Protein AF-A0A814IPG3-F1 (afdb_monomer)

Radius of gyration: 16.54 Å; Cα contacts (8 Å, |Δi|>4): 82; chains: 1; bounding box: 31×33×52 Å

Sequence (114 aa):
MVNRRPGNTLFGIINDCGIGQSDFMWNIRSNRNIKRVYSHIWNTNELLVSFDDCGIFRNWYYEPKWKTTMGWYHVDQNPILKPNRRCIQGFISLTDNNETTGGLIVFFTYTFTF

Organism: NCBI:txid392033

Secondary structure (DSSP, 8-state):
-----SS-TTT-EE-STTGGGSHHHHHHHH-HHHHHHHHHHHT-S--------EE----TTT-GGGPPPS-----SS-TTT--S---------SS---TTTT------------

Solvent-accessible surface area (backbone atoms only — not comparable to full-atom values): 7828 Å² total; per-residue (Å²): 131,83,86,80,67,85,30,42,47,61,75,14,45,31,84,55,96,58,46,37,76,30,68,72,48,48,54,57,70,65,30,67,70,58,44,52,54,53,22,62,76,68,73,41,86,86,75,87,80,80,68,58,65,48,79,44,83,58,73,26,89,84,41,67,86,41,47,56,53,80,85,86,80,82,72,94,68,59,54,86,88,46,76,60,95,81,79,81,90,83,84,82,78,90,61,93,68,42,95,86,72,70,50,91,83,85,82,89,70,87,81,80,84,128

pLDDT: mean 87.18, std 12.1, range [39.62, 98.06]

Nearest PDB structures (foldseek):
  8esw-assembly1_A7  TM=2.662E-01  e=6.987E+00  Drosophila melanogaster

Structure (mmCIF, N/CA/C/O backbone):
data_AF-A0A814IPG3-F1
#
_entry.id   AF-A0A814IPG3-F1
#
loop_
_atom_site.group_PDB
_atom_site.id
_atom_site.type_symbol
_atom_site.label_atom_id
_atom_site.label_alt_id
_atom_site.label_comp_id
_atom_site.label_asym_id
_atom_site.label_entity_id
_atom_site.label_seq_id
_atom_site.pdbx_PDB_ins_code
_atom_site.Cartn_x
_atom_site.Cartn_y
_atom_site.Cartn_z
_atom_site.occupancy
_atom_site.B_iso_or_equiv
_atom_site.auth_seq_id
_atom_site.auth_comp_id
_atom_site.auth_asym_id
_atom_site.auth_atom_id
_atom_site.pdbx_PDB_model_num
ATOM 1 N N . MET A 1 1 ? -7.789 2.089 -30.408 1.00 41.09 1 MET A N 1
ATOM 2 C CA . MET A 1 1 ? -7.686 1.678 -28.990 1.00 41.09 1 MET A CA 1
ATOM 3 C C . MET A 1 1 ? -6.693 2.598 -28.303 1.00 41.09 1 MET A C 1
ATOM 5 O O . MET A 1 1 ? -5.565 2.692 -28.769 1.00 41.09 1 MET A O 1
ATOM 9 N N . VAL A 1 2 ? -7.106 3.331 -27.267 1.00 47.62 2 VAL A N 1
ATOM 10 C CA . VAL A 1 2 ? -6.164 4.127 -26.461 1.00 47.62 2 VAL A CA 1
ATOM 11 C C . VAL A 1 2 ? -5.284 3.136 -25.706 1.00 47.62 2 VAL A C 1
ATOM 13 O O . VAL A 1 2 ? -5.807 2.275 -25.004 1.00 47.62 2 VAL A O 1
ATOM 16 N N . ASN A 1 3 ? -3.968 3.213 -25.890 1.00 55.31 3 ASN A N 1
ATOM 17 C CA . ASN A 1 3 ? -3.012 2.323 -25.238 1.00 55.31 3 ASN A CA 1
ATOM 18 C C . ASN A 1 3 ? -2.947 2.658 -23.736 1.00 55.31 3 ASN A C 1
ATOM 20 O O . ASN A 1 3 ? -2.116 3.457 -23.305 1.00 55.31 3 ASN A O 1
ATOM 24 N N . ARG A 1 4 ? -3.886 2.118 -22.949 1.00 65.75 4 ARG A N 1
ATOM 25 C CA . ARG A 1 4 ? -3.907 2.263 -21.491 1.00 65.75 4 ARG A CA 1
ATOM 26 C C . ARG A 1 4 ? -2.885 1.297 -20.903 1.00 65.75 4 ARG A C 1
ATOM 28 O O . ARG A 1 4 ? -3.115 0.094 -20.847 1.00 65.75 4 ARG A O 1
ATOM 35 N N . ARG A 1 5 ? -1.728 1.831 -20.516 1.00 74.81 5 ARG A N 1
ATOM 36 C CA . ARG A 1 5 ? -0.715 1.088 -19.757 1.00 74.81 5 ARG A CA 1
ATOM 37 C C . ARG A 1 5 ? -1.037 1.176 -18.264 1.00 74.81 5 ARG A C 1
ATOM 39 O O . ARG A 1 5 ? -1.487 2.237 -17.834 1.00 74.81 5 ARG A O 1
ATOM 46 N N . PRO A 1 6 ? -0.769 0.124 -17.478 1.00 81.44 6 PRO A N 1
ATOM 47 C CA . PRO A 1 6 ? -1.008 0.159 -16.043 1.00 81.44 6 PRO A CA 1
ATOM 48 C C . PRO A 1 6 ? -0.084 1.185 -15.371 1.00 81.44 6 PRO A C 1
ATOM 50 O O . PRO A 1 6 ? 1.086 1.324 -15.743 1.00 81.44 6 PRO A O 1
ATOM 53 N N . GLY A 1 7 ? -0.634 1.896 -14.389 1.00 81.75 7 GLY A N 1
ATOM 54 C CA . GLY A 1 7 ? 0.086 2.821 -13.518 1.00 81.75 7 GLY A CA 1
ATOM 55 C C . GLY A 1 7 ? 0.244 4.221 -14.111 1.00 81.75 7 GLY A C 1
ATOM 56 O O . GLY A 1 7 ? 0.676 4.410 -15.256 1.00 81.75 7 GLY A O 1
ATOM 57 N N . ASN A 1 8 ? -0.066 5.240 -13.312 1.00 84.75 8 ASN A N 1
ATOM 58 C CA . ASN A 1 8 ? 0.202 6.628 -13.680 1.00 84.75 8 ASN A CA 1
ATOM 59 C C . ASN A 1 8 ? 1.722 6.906 -13.712 1.00 84.75 8 ASN A C 1
ATOM 61 O O . ASN A 1 8 ? 2.464 6.429 -12.861 1.00 84.75 8 ASN A O 1
ATOM 65 N N . THR A 1 9 ? 2.209 7.696 -14.677 1.00 82.31 9 THR A N 1
ATOM 66 C CA . THR A 1 9 ? 3.604 8.189 -14.718 1.00 82.31 9 THR A CA 1
ATOM 67 C C . THR A 1 9 ? 3.959 9.113 -13.551 1.00 82.31 9 THR A C 1
ATOM 69 O O . THR A 1 9 ? 5.135 9.298 -13.278 1.00 82.31 9 THR A O 1
ATOM 72 N N . LEU A 1 10 ? 2.986 9.699 -12.850 1.00 84.69 10 LEU A N 1
ATOM 73 C CA . LEU A 1 10 ? 3.269 10.570 -11.706 1.00 84.69 10 LEU A CA 1
ATOM 74 C C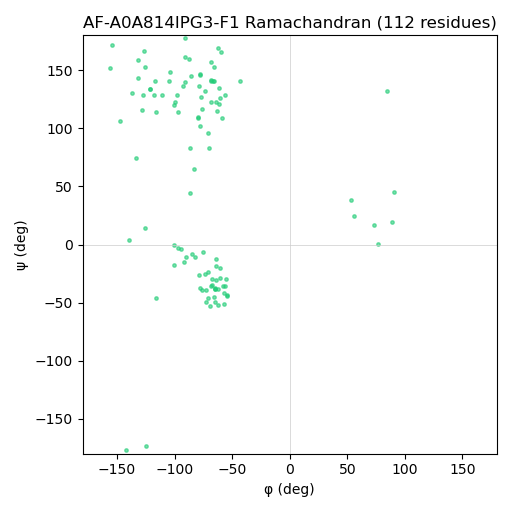 . LEU A 1 10 ? 3.745 9.790 -10.477 1.00 84.69 10 LEU A C 1
ATOM 76 O O . LEU A 1 10 ? 4.763 10.146 -9.901 1.00 84.69 10 LEU A O 1
ATOM 80 N N . PHE A 1 11 ? 3.030 8.733 -10.090 1.00 85.44 11 PHE A N 1
ATOM 81 C CA . PHE A 1 11 ? 3.259 8.027 -8.819 1.00 85.44 11 PHE A CA 1
ATOM 82 C C . PHE A 1 11 ? 3.155 6.494 -8.921 1.00 85.44 11 PHE A C 1
ATOM 84 O O . PHE A 1 11 ? 3.274 5.798 -7.922 1.00 85.44 11 PHE A O 1
ATOM 91 N N . GLY A 1 12 ? 2.946 5.934 -10.118 1.00 88.88 12 GLY A N 1
ATOM 92 C CA . GLY A 1 12 ? 2.930 4.482 -10.346 1.00 88.88 12 GLY A CA 1
ATOM 93 C C . GLY A 1 12 ? 1.660 3.761 -9.887 1.00 88.88 12 GLY A C 1
ATOM 94 O O . GLY A 1 12 ? 1.559 2.552 -10.054 1.00 88.88 12 GLY A O 1
ATOM 95 N N . ILE A 1 13 ? 0.672 4.470 -9.342 1.00 91.19 13 ILE A N 1
ATOM 96 C CA . ILE A 1 13 ? -0.569 3.863 -8.845 1.00 91.19 13 ILE A CA 1
ATOM 97 C C . ILE A 1 13 ? -1.515 3.546 -10.009 1.00 91.19 13 ILE A C 1
ATOM 99 O O . ILE A 1 13 ? -1.689 4.351 -10.931 1.00 91.19 13 ILE A O 1
ATOM 103 N N . ILE A 1 14 ? -2.112 2.359 -9.954 1.00 92.62 14 ILE A N 1
ATOM 104 C CA . ILE A 1 14 ? -3.253 1.916 -10.751 1.00 92.62 14 ILE A CA 1
ATOM 105 C C . ILE A 1 14 ? -4.489 2.123 -9.883 1.00 92.62 14 ILE A C 1
ATOM 107 O O . ILE A 1 14 ? -4.616 1.436 -8.877 1.00 92.62 14 ILE A O 1
ATOM 111 N N . ASN A 1 15 ? -5.378 3.034 -10.272 1.00 90.38 15 ASN A N 1
ATOM 112 C CA . ASN A 1 15 ? -6.605 3.347 -9.530 1.00 90.38 15 ASN A CA 1
ATOM 113 C C . ASN A 1 15 ? -7.884 3.238 -10.364 1.00 90.38 15 ASN A C 1
ATOM 115 O O . ASN A 1 15 ? -8.952 3.725 -9.993 1.00 90.38 15 ASN A O 1
ATOM 119 N N . ASP A 1 16 ? -7.767 2.613 -11.530 1.00 88.44 16 ASP A N 1
ATOM 120 C CA . ASP A 1 16 ? -8.847 2.434 -12.478 1.00 88.44 16 ASP A CA 1
ATOM 121 C C . ASP A 1 16 ? -9.031 0.952 -12.824 1.00 88.44 16 ASP A C 1
ATOM 123 O O . ASP A 1 16 ? -8.456 0.052 -12.205 1.00 88.44 16 ASP A O 1
ATOM 127 N N . CYS A 1 17 ? -9.907 0.693 -13.796 1.00 89.44 17 CYS A N 1
ATOM 128 C CA . CYS A 1 17 ? -10.132 -0.641 -14.354 1.00 89.44 17 CYS A CA 1
ATOM 129 C C . CYS A 1 17 ? -10.507 -1.716 -13.311 1.00 89.44 17 CYS A C 1
ATOM 131 O O . CYS A 1 17 ? -10.292 -2.902 -13.543 1.00 89.44 17 CYS A O 1
ATOM 133 N N . GLY A 1 18 ? -11.077 -1.312 -12.170 1.00 92.19 18 GLY A N 1
ATOM 134 C CA . GLY A 1 18 ? -11.538 -2.224 -11.122 1.00 92.19 18 GLY A CA 1
ATOM 135 C C . GLY A 1 18 ? -10.422 -2.877 -10.300 1.00 92.19 18 GLY A C 1
ATOM 136 O O . GLY A 1 18 ? -10.674 -3.874 -9.626 1.00 92.19 18 GLY A O 1
ATOM 137 N N . ILE A 1 19 ? -9.191 -2.351 -10.343 1.00 93.56 19 ILE A N 1
ATOM 138 C CA . ILE A 1 19 ? -8.047 -2.938 -9.629 1.00 93.56 19 ILE A CA 1
ATOM 139 C C . ILE A 1 19 ? -8.327 -3.119 -8.133 1.00 93.56 19 ILE A C 1
ATOM 141 O O . ILE A 1 19 ? -8.077 -4.199 -7.599 1.00 93.56 19 ILE A O 1
ATOM 145 N N . GLY A 1 20 ? -8.938 -2.125 -7.482 1.00 94.44 20 GLY A N 1
ATOM 146 C CA . GLY A 1 20 ? -9.294 -2.177 -6.066 1.00 94.44 20 GLY A CA 1
ATOM 147 C C . GLY A 1 20 ? -10.267 -3.310 -5.722 1.00 94.44 20 GLY A C 1
ATOM 148 O O . GLY A 1 20 ? -10.195 -3.847 -4.618 1.00 94.44 20 GLY A O 1
ATOM 149 N N . GLN A 1 21 ? -11.126 -3.730 -6.656 1.00 94.88 21 GLN A N 1
ATOM 150 C CA . GLN A 1 21 ? -12.092 -4.824 -6.487 1.00 94.88 21 GLN A CA 1
ATOM 151 C C . GLN A 1 21 ? -11.600 -6.172 -7.038 1.00 94.88 21 GLN A C 1
ATOM 153 O O . GLN A 1 21 ? -12.310 -7.167 -6.917 1.00 94.88 21 GLN A O 1
ATOM 158 N N . SER A 1 22 ? -10.412 -6.217 -7.644 1.00 95.56 22 SER A N 1
ATOM 159 C CA . SER A 1 22 ? -9.883 -7.422 -8.285 1.00 95.56 22 SER A CA 1
ATOM 160 C C . SER A 1 22 ? -9.595 -8.559 -7.296 1.00 95.56 22 SER A C 1
ATOM 162 O O . SER A 1 22 ? -9.234 -8.325 -6.137 1.00 95.56 22 SER A O 1
ATOM 164 N N . ASP A 1 23 ? -9.655 -9.801 -7.787 1.00 96.62 23 ASP A N 1
ATOM 165 C CA . ASP A 1 23 ? -9.279 -11.001 -7.023 1.00 96.62 23 ASP A CA 1
ATOM 166 C C . ASP A 1 23 ? -7.842 -10.926 -6.498 1.00 96.62 23 ASP A C 1
ATOM 168 O O . ASP A 1 23 ? -7.547 -11.363 -5.388 1.00 96.62 23 ASP A O 1
ATOM 172 N N . PHE A 1 24 ? -6.942 -10.319 -7.274 1.00 94.69 24 PHE A N 1
ATOM 173 C CA . PHE A 1 24 ? -5.563 -10.072 -6.870 1.00 94.69 24 PHE A CA 1
ATOM 174 C C . PHE A 1 24 ? -5.488 -9.255 -5.572 1.00 94.69 24 PHE A C 1
ATOM 176 O O . PHE A 1 24 ? -4.852 -9.685 -4.607 1.00 94.69 24 PHE A O 1
ATOM 183 N N . MET A 1 25 ? -6.191 -8.121 -5.507 1.00 95.88 25 MET A N 1
ATOM 184 C CA . MET A 1 25 ? -6.203 -7.295 -4.301 1.00 95.88 25 MET A CA 1
ATOM 185 C C . MET A 1 25 ? -6.941 -7.985 -3.146 1.00 95.88 25 MET A C 1
ATOM 187 O O . MET A 1 25 ? -6.511 -7.893 -1.994 1.00 95.88 25 MET A O 1
ATOM 191 N N . TRP A 1 26 ? -8.014 -8.732 -3.428 1.00 95.62 26 TRP A N 1
ATOM 192 C CA . TRP A 1 26 ? -8.718 -9.507 -2.405 1.00 95.62 26 TRP A CA 1
ATOM 193 C C . TRP A 1 26 ? -7.873 -10.625 -1.801 1.00 95.62 26 TRP A C 1
ATOM 195 O O . TRP A 1 26 ? -7.917 -10.819 -0.586 1.00 95.62 26 TRP A O 1
ATOM 205 N N . ASN A 1 27 ? -7.051 -11.313 -2.590 1.00 96.19 27 ASN A N 1
ATOM 206 C CA . ASN A 1 27 ? -6.129 -12.333 -2.088 1.00 96.19 27 ASN A CA 1
ATOM 207 C C . ASN A 1 27 ? -5.095 -11.742 -1.121 1.00 96.19 27 ASN A C 1
ATOM 209 O O . ASN A 1 27 ? -4.788 -12.343 -0.090 1.00 96.19 27 ASN A O 1
ATOM 213 N N . ILE A 1 28 ? -4.606 -10.533 -1.401 1.00 95.69 28 ILE A N 1
ATOM 214 C CA . ILE A 1 28 ? -3.669 -9.830 -0.520 1.00 95.69 28 ILE A CA 1
ATOM 215 C C . ILE A 1 28 ? -4.372 -9.406 0.776 1.00 95.69 28 ILE A C 1
ATOM 217 O O . ILE A 1 28 ? -3.929 -9.767 1.866 1.00 95.69 28 ILE A O 1
ATOM 221 N N . ARG A 1 29 ? -5.508 -8.704 0.683 1.00 94.50 29 ARG A N 1
ATOM 222 C CA . ARG A 1 29 ? -6.257 -8.219 1.860 1.00 94.50 29 ARG A CA 1
ATOM 223 C C . ARG A 1 29 ? -6.807 -9.353 2.726 1.00 94.50 29 ARG A C 1
ATOM 225 O O . ARG A 1 29 ? -6.953 -9.205 3.939 1.00 94.50 29 ARG A O 1
ATOM 232 N N . SER A 1 30 ? -7.136 -10.490 2.116 1.00 94.44 30 SER A N 1
ATOM 233 C CA . SER A 1 30 ? -7.696 -11.639 2.828 1.00 94.44 30 SER A CA 1
ATOM 234 C C . SER A 1 30 ? -6.637 -12.514 3.510 1.00 94.44 30 SER A C 1
ATOM 236 O O . SER A 1 30 ? -7.000 -13.346 4.348 1.00 94.44 30 SER A O 1
ATOM 238 N N . ASN A 1 31 ? -5.347 -12.296 3.223 1.00 97.00 31 ASN A N 1
ATOM 239 C CA . ASN A 1 31 ? -4.235 -13.065 3.770 1.00 97.00 31 ASN A CA 1
ATOM 240 C C . ASN A 1 31 ? -4.233 -13.068 5.309 1.00 97.00 31 ASN A C 1
ATOM 242 O O . ASN A 1 31 ? -4.241 -12.023 5.966 1.00 97.00 31 ASN A O 1
ATOM 246 N N . ARG A 1 32 ? -4.151 -14.267 5.897 1.00 97.50 32 ARG A N 1
ATOM 247 C CA . ARG A 1 32 ? -4.200 -14.470 7.354 1.00 97.50 32 ARG A CA 1
ATOM 248 C C . ARG A 1 32 ? -3.110 -13.722 8.127 1.00 97.50 32 ARG A C 1
ATOM 250 O O . ARG A 1 32 ? -3.371 -13.251 9.228 1.00 97.50 32 ARG A O 1
ATOM 257 N N . ASN A 1 33 ? -1.905 -13.601 7.567 1.00 97.50 33 ASN A N 1
ATOM 258 C CA . ASN A 1 33 ? -0.786 -12.943 8.241 1.00 97.50 33 ASN A CA 1
ATOM 259 C C . ASN A 1 33 ? -1.002 -11.429 8.280 1.00 97.50 33 ASN A C 1
ATOM 261 O O . ASN A 1 33 ? -0.756 -10.804 9.306 1.00 97.50 33 ASN A O 1
ATOM 265 N N . ILE A 1 34 ? -1.534 -10.866 7.193 1.00 96.62 34 ILE A N 1
ATOM 266 C CA . ILE A 1 34 ? -1.890 -9.448 7.112 1.00 96.62 34 ILE A CA 1
ATOM 267 C C . ILE A 1 34 ? -3.019 -9.145 8.098 1.00 96.62 34 ILE A C 1
ATOM 269 O O . ILE A 1 34 ? -2.874 -8.260 8.939 1.00 96.62 34 ILE A O 1
ATOM 273 N N . LYS A 1 35 ? -4.098 -9.939 8.086 1.00 97.12 35 LYS A N 1
ATOM 274 C CA . LYS A 1 35 ? -5.193 -9.799 9.058 1.00 97.12 35 LYS A CA 1
ATOM 275 C C . LYS A 1 35 ? -4.693 -9.860 10.497 1.00 97.12 35 LYS A C 1
ATOM 277 O O . LYS A 1 35 ? -5.055 -9.002 11.287 1.00 97.12 35 LYS A O 1
ATOM 282 N N . ARG A 1 36 ? -3.804 -10.805 10.824 1.00 98.06 36 ARG A N 1
ATOM 283 C CA . ARG A 1 36 ? -3.227 -10.937 12.171 1.00 98.06 36 ARG A CA 1
ATOM 284 C C . ARG A 1 36 ? -2.514 -9.663 12.634 1.00 98.06 36 ARG A C 1
ATOM 286 O O . ARG A 1 36 ? -2.676 -9.283 13.790 1.00 98.06 36 ARG A O 1
ATOM 293 N N . VAL A 1 37 ? -1.748 -9.010 11.757 1.00 97.62 37 VAL A N 1
ATOM 294 C CA . VAL A 1 37 ? -1.069 -7.742 12.075 1.00 97.62 37 VAL A CA 1
ATOM 295 C C . VAL A 1 37 ? -2.094 -6.659 12.404 1.00 97.62 37 VAL A C 1
ATOM 297 O O . VAL A 1 37 ? -2.027 -6.058 13.473 1.00 97.62 37 VAL A O 1
ATOM 300 N N . TYR A 1 38 ? -3.086 -6.447 11.539 1.00 96.94 38 TYR A N 1
ATOM 301 C CA . TYR A 1 38 ? -4.094 -5.410 11.771 1.00 96.94 38 TYR A CA 1
ATOM 302 C C . TYR A 1 38 ? -5.008 -5.712 12.958 1.00 96.94 38 TYR A C 1
ATOM 304 O O . TYR A 1 38 ? -5.362 -4.791 13.691 1.00 96.94 38 TYR A O 1
ATOM 312 N N . SER A 1 39 ? -5.333 -6.982 13.203 1.00 97.75 39 SER A N 1
ATOM 313 C CA . SER A 1 39 ? -6.132 -7.386 14.358 1.00 97.75 39 SER A CA 1
ATOM 314 C C . SER A 1 39 ? -5.414 -7.104 15.666 1.00 97.75 39 SER A C 1
ATOM 316 O O . SER A 1 39 ? -6.039 -6.667 16.627 1.00 97.75 39 SER A O 1
ATOM 318 N N . HIS A 1 40 ? -4.093 -7.290 15.691 1.00 97.94 40 HIS A N 1
ATOM 319 C CA . HIS A 1 40 ? -3.275 -6.911 16.834 1.00 97.94 40 HIS A CA 1
ATOM 320 C C . HIS A 1 40 ? -3.256 -5.390 17.040 1.00 97.94 40 HIS A C 1
ATOM 322 O O . HIS A 1 40 ? -3.458 -4.925 18.157 1.00 97.94 40 HIS A O 1
ATOM 328 N N . ILE A 1 41 ? -3.079 -4.609 15.970 1.00 96.50 41 ILE A N 1
ATOM 329 C CA . ILE A 1 41 ? -3.016 -3.142 16.060 1.00 96.50 41 ILE A CA 1
ATOM 330 C C . ILE A 1 41 ? -4.348 -2.528 16.533 1.00 96.50 41 ILE A C 1
ATOM 332 O O . ILE A 1 41 ? -4.344 -1.552 17.287 1.00 96.50 41 ILE A O 1
ATOM 336 N N . TRP A 1 42 ? -5.478 -3.080 16.086 1.00 96.19 42 TRP A N 1
ATOM 337 C CA . TRP A 1 42 ? -6.823 -2.597 16.423 1.00 96.19 42 TRP A CA 1
ATOM 338 C C . TRP A 1 42 ? -7.472 -3.312 17.611 1.00 96.19 42 TRP A C 1
ATOM 340 O O . TRP A 1 42 ? -8.561 -2.923 18.026 1.00 96.19 42 TRP A O 1
ATOM 350 N N . ASN A 1 43 ? -6.819 -4.337 18.164 1.00 97.38 43 ASN A N 1
ATOM 351 C CA . ASN A 1 43 ? -7.339 -5.180 19.241 1.00 97.38 43 ASN A CA 1
ATOM 352 C C . ASN A 1 43 ? -8.729 -5.787 18.941 1.00 97.38 43 ASN A C 1
ATOM 354 O O . ASN A 1 43 ? -9.590 -5.877 19.814 1.00 97.38 43 ASN A O 1
ATOM 358 N N . THR A 1 44 ? -8.968 -6.185 17.689 1.00 97.88 44 THR A N 1
ATOM 359 C CA . THR A 1 44 ? -10.211 -6.846 17.258 1.00 97.88 44 THR A CA 1
ATOM 360 C C . THR A 1 44 ? -9.994 -7.688 16.001 1.00 97.88 44 THR A C 1
ATOM 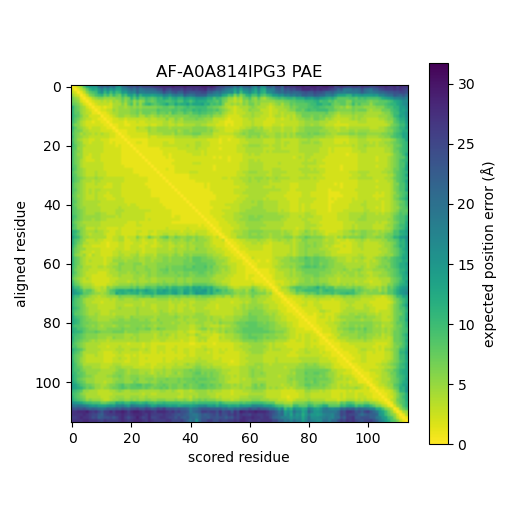362 O O . THR A 1 44 ? -9.139 -7.390 15.168 1.00 97.88 44 THR A O 1
ATOM 365 N N . ASN A 1 45 ? -10.790 -8.744 15.835 1.00 97.25 45 ASN A N 1
ATOM 366 C CA . ASN A 1 45 ? -10.834 -9.530 14.597 1.00 97.25 45 ASN A CA 1
ATOM 367 C C . ASN A 1 45 ? -11.874 -8.998 13.595 1.00 97.25 4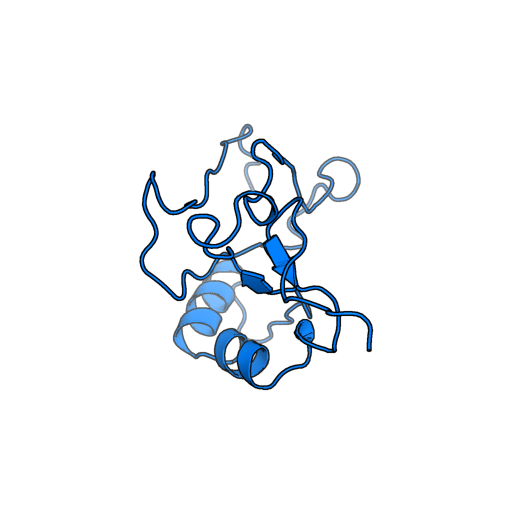5 ASN A C 1
ATOM 369 O O . ASN A 1 45 ? -11.873 -9.407 12.434 1.00 97.25 45 ASN A O 1
ATOM 373 N N . GLU A 1 46 ? -12.737 -8.077 14.023 1.00 96.94 46 GLU A N 1
ATOM 374 C CA . GLU A 1 46 ? -13.753 -7.441 13.186 1.00 96.94 46 GLU A CA 1
ATOM 375 C C . GLU A 1 46 ? -13.147 -6.222 12.484 1.00 96.94 46 GLU A C 1
ATOM 377 O O . GLU A 1 46 ? -13.231 -5.089 12.955 1.00 96.94 46 GLU A O 1
ATOM 382 N N . LEU A 1 47 ? -12.460 -6.479 11.370 1.00 95.31 47 LEU A N 1
ATOM 383 C CA . LEU A 1 47 ? -11.747 -5.460 10.604 1.00 95.31 47 LEU A CA 1
ATOM 384 C C . LEU A 1 47 ? -12.493 -5.084 9.324 1.00 95.31 47 LEU A C 1
ATOM 386 O O . LEU A 1 47 ? -12.985 -5.947 8.597 1.00 95.31 47 LEU A O 1
ATOM 390 N N . LEU A 1 48 ? -12.471 -3.791 9.004 1.00 95.06 48 LEU A N 1
ATOM 391 C CA . LEU A 1 48 ? -12.820 -3.261 7.689 1.00 95.06 48 LEU A CA 1
ATOM 392 C C . LEU A 1 48 ? -11.542 -2.866 6.946 1.00 95.06 48 LEU A C 1
ATOM 394 O O . LEU A 1 48 ? -10.558 -2.452 7.559 1.00 95.06 48 LEU A O 1
ATOM 398 N N . VAL A 1 49 ? -11.565 -2.982 5.621 1.00 94.31 49 VAL A N 1
ATOM 399 C CA . VAL A 1 49 ? -10.447 -2.613 4.749 1.00 94.31 49 VAL A CA 1
ATOM 400 C C . VAL A 1 49 ? -10.956 -1.753 3.599 1.00 94.31 49 VAL A C 1
ATOM 402 O O . VAL A 1 49 ? -12.064 -1.956 3.102 1.00 94.31 49 VAL A O 1
ATOM 405 N N . SER A 1 50 ? -10.155 -0.774 3.197 1.00 91.81 50 SER A N 1
ATOM 406 C CA . SER A 1 50 ? -10.392 0.059 2.021 1.00 91.81 50 SER A CA 1
ATOM 407 C C . SER A 1 50 ? -10.240 -0.743 0.726 1.00 91.81 50 SER A C 1
ATOM 409 O O . SER A 1 50 ? -9.527 -1.749 0.645 1.00 91.81 50 SER A O 1
ATOM 411 N N . PHE A 1 51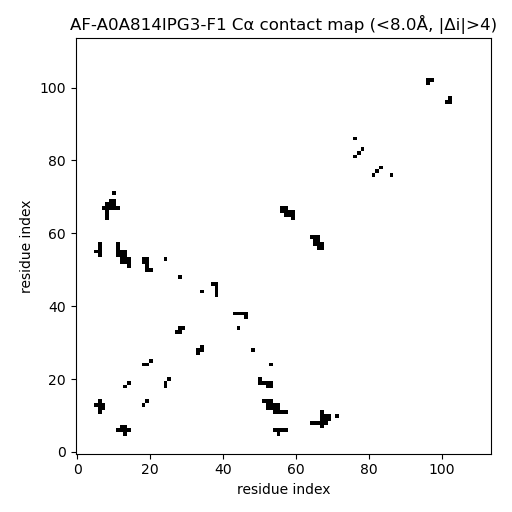 ? -10.873 -0.242 -0.331 1.00 92.12 51 PHE A N 1
ATOM 412 C CA . PHE A 1 51 ? -10.665 -0.701 -1.704 1.00 92.12 51 PHE A CA 1
ATOM 413 C C . PHE A 1 51 ? -9.493 0.036 -2.358 1.00 92.12 51 PHE A C 1
ATOM 415 O O . PHE A 1 51 ? -9.612 0.473 -3.497 1.00 92.12 51 PHE A O 1
ATOM 422 N N . ASP A 1 52 ? -8.391 0.187 -1.617 1.00 88.31 52 ASP A N 1
ATOM 423 C CA . ASP A 1 52 ? -7.213 0.923 -2.081 1.00 88.31 52 ASP A CA 1
ATOM 424 C C . ASP A 1 52 ? -6.584 0.286 -3.320 1.00 88.31 52 ASP A C 1
ATOM 426 O O . ASP A 1 52 ? -6.883 -0.848 -3.711 1.00 88.31 52 ASP A O 1
ATOM 430 N N . ASP A 1 53 ? -5.674 1.047 -3.899 1.00 91.12 53 ASP A N 1
ATOM 431 C CA . ASP A 1 53 ? -5.073 0.811 -5.193 1.00 91.12 53 ASP A CA 1
ATOM 432 C C . ASP A 1 53 ? -3.782 -0.016 -5.131 1.00 91.12 53 ASP A C 1
ATOM 434 O O . ASP A 1 53 ? -3.297 -0.404 -4.067 1.00 91.12 53 ASP A O 1
ATOM 438 N N . CYS A 1 54 ? -3.217 -0.307 -6.304 1.00 92.56 54 CYS A N 1
ATOM 439 C CA . CYS A 1 54 ? -1.967 -1.052 -6.445 1.00 92.56 54 CYS A CA 1
ATOM 440 C C . CYS A 1 54 ? -0.890 -0.188 -7.110 1.00 92.56 54 CYS A C 1
ATOM 442 O O . CYS A 1 54 ? -1.175 0.547 -8.055 1.00 92.56 54 CYS A O 1
ATOM 444 N N . GLY A 1 55 ? 0.355 -0.296 -6.646 1.00 91.00 55 GLY A N 1
ATOM 445 C CA . GLY A 1 55 ? 1.509 0.353 -7.267 1.00 91.00 55 GLY A CA 1
ATOM 446 C C . GLY A 1 55 ? 2.206 -0.552 -8.283 1.00 91.00 55 GLY A C 1
ATOM 447 O O . GLY A 1 55 ? 2.465 -1.721 -8.007 1.00 91.00 55 GLY A O 1
ATOM 448 N N . ILE A 1 56 ? 2.565 0.001 -9.442 1.00 89.69 56 ILE A N 1
ATOM 449 C CA . ILE A 1 56 ? 3.441 -0.633 -10.427 1.00 89.69 56 ILE A CA 1
ATOM 450 C C . ILE A 1 56 ? 4.447 0.376 -10.985 1.00 89.69 56 ILE A C 1
ATOM 452 O O . ILE A 1 56 ? 4.092 1.458 -11.460 1.00 89.69 56 ILE A O 1
ATOM 456 N N . PHE A 1 57 ? 5.724 -0.002 -10.989 1.00 87.94 57 PHE A N 1
ATOM 457 C CA . PHE A 1 57 ? 6.757 0.739 -11.701 1.00 87.94 57 PHE A CA 1
ATOM 458 C C . PHE A 1 57 ? 7.052 0.066 -13.029 1.00 87.94 57 PHE A C 1
ATOM 460 O O . PHE A 1 57 ? 7.400 -1.110 -13.110 1.00 87.94 57 PHE A O 1
ATOM 467 N N . ARG A 1 58 ? 6.885 0.832 -14.104 1.00 87.88 58 ARG A N 1
ATOM 468 C CA . ARG A 1 58 ? 7.182 0.364 -15.453 1.00 87.88 58 ARG A CA 1
ATOM 469 C C . ARG A 1 58 ? 8.684 0.396 -15.688 1.00 87.88 58 ARG A C 1
ATOM 471 O O . ARG A 1 58 ? 9.378 1.302 -15.228 1.00 87.88 58 ARG A O 1
ATOM 478 N N . ASN A 1 59 ? 9.165 -0.564 -16.469 1.00 87.25 59 ASN A N 1
ATOM 479 C CA . ASN A 1 59 ? 10.565 -0.618 -16.853 1.00 87.25 59 ASN A CA 1
ATOM 480 C C . ASN A 1 59 ? 10.889 0.509 -17.850 1.00 87.25 59 ASN A C 1
ATOM 482 O O . ASN A 1 59 ? 10.671 0.390 -19.056 1.00 87.25 59 ASN A O 1
ATOM 486 N N . TRP A 1 60 ? 11.411 1.609 -17.318 1.00 88.00 60 TRP A N 1
ATOM 487 C CA . TRP A 1 60 ? 11.761 2.809 -18.069 1.00 88.00 60 TRP A CA 1
ATOM 488 C C . TRP A 1 60 ? 13.055 2.670 -18.887 1.00 88.00 60 TRP A C 1
ATOM 490 O O . TRP A 1 60 ? 13.341 3.553 -19.691 1.00 88.00 60 TRP A O 1
ATOM 500 N N . TYR A 1 61 ? 13.805 1.565 -18.755 1.00 89.06 61 TYR A N 1
ATOM 501 C CA . TYR A 1 61 ? 14.915 1.260 -19.669 1.00 89.06 61 TYR A CA 1
ATOM 502 C C . TYR A 1 61 ? 14.417 0.951 -21.086 1.00 89.06 61 TYR A C 1
ATOM 504 O O . TYR A 1 61 ? 15.124 1.231 -22.050 1.00 89.06 61 TYR A O 1
ATOM 512 N N . TYR A 1 62 ? 13.201 0.407 -21.227 1.00 89.94 62 TYR A N 1
ATOM 513 C CA . TYR A 1 62 ? 12.584 0.188 -22.541 1.00 89.94 62 TYR A CA 1
ATOM 514 C C . TYR A 1 62 ? 12.012 1.474 -23.147 1.00 89.94 62 TYR A C 1
ATOM 516 O O . TYR A 1 62 ? 12.069 1.662 -24.358 1.00 89.94 62 TYR A O 1
ATOM 524 N N . GLU A 1 63 ? 11.439 2.350 -22.322 1.00 89.94 63 GLU A N 1
ATOM 525 C CA . GLU A 1 63 ? 10.874 3.633 -22.747 1.00 89.94 63 GLU A CA 1
ATOM 526 C C . GLU A 1 63 ? 11.048 4.663 -21.617 1.00 89.94 63 GLU A C 1
ATOM 528 O O . GLU A 1 63 ? 10.329 4.601 -20.611 1.00 89.94 63 GLU A O 1
ATOM 533 N N . PRO A 1 64 ? 11.977 5.628 -21.765 1.00 90.38 64 PRO A N 1
ATOM 534 C CA . PRO A 1 64 ? 12.293 6.609 -20.728 1.00 90.38 64 PRO A CA 1
ATOM 535 C C . PRO A 1 64 ? 11.087 7.410 -20.229 1.00 90.38 64 PRO A C 1
ATOM 537 O O . PRO A 1 64 ? 11.036 7.780 -19.055 1.00 90.38 64 PRO A O 1
ATOM 540 N N . LYS A 1 65 ? 10.075 7.635 -21.080 1.00 88.44 65 LYS A N 1
ATOM 541 C CA . LYS A 1 65 ? 8.835 8.340 -20.707 1.00 88.44 65 LYS A CA 1
ATOM 542 C C . LYS A 1 65 ? 8.005 7.603 -19.652 1.00 88.44 65 LYS A C 1
ATOM 544 O O . LYS A 1 65 ? 7.052 8.169 -19.127 1.00 88.44 65 LYS A O 1
ATOM 549 N N . TRP A 1 66 ? 8.305 6.336 -19.364 1.00 88.50 66 TRP A N 1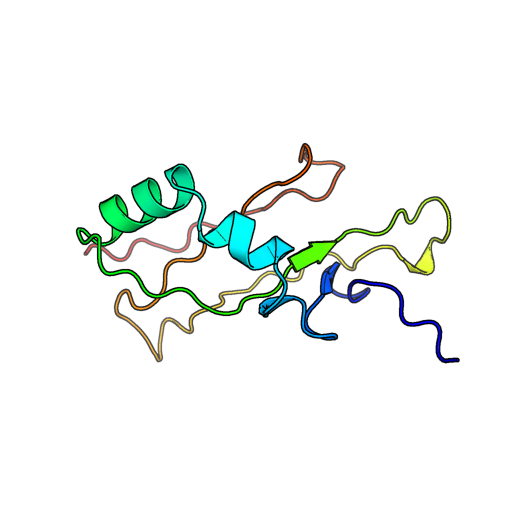
ATOM 550 C CA . TRP A 1 66 ? 7.602 5.562 -18.340 1.00 88.50 66 TRP A CA 1
ATOM 551 C C . TRP A 1 66 ? 8.147 5.761 -16.933 1.00 88.50 66 TRP A C 1
ATOM 553 O O . TRP A 1 66 ? 7.525 5.259 -15.992 1.00 88.50 66 TRP A O 1
ATOM 563 N N . LYS A 1 67 ? 9.281 6.454 -16.785 1.00 88.00 67 LYS A N 1
ATOM 564 C CA . LYS A 1 67 ? 9.889 6.708 -15.484 1.00 88.00 67 LYS A CA 1
ATOM 565 C C . LYS A 1 67 ? 8.921 7.495 -14.604 1.00 88.00 67 LYS A C 1
ATOM 567 O O . LYS A 1 67 ? 8.436 8.551 -15.004 1.00 88.00 67 LYS A O 1
ATOM 572 N N . THR A 1 68 ? 8.649 6.963 -13.417 1.00 88.06 68 THR A N 1
ATOM 573 C CA . THR A 1 68 ? 7.788 7.620 -12.435 1.00 88.06 68 THR A CA 1
ATOM 574 C C . THR A 1 68 ? 8.460 8.881 -11.890 1.00 88.06 68 THR A C 1
ATOM 576 O O . THR A 1 68 ? 9.673 8.885 -11.660 1.00 88.06 68 THR A O 1
ATOM 579 N N . THR A 1 69 ? 7.691 9.946 -11.669 1.00 84.31 69 THR A N 1
ATOM 580 C CA . THR A 1 69 ? 8.193 11.167 -11.023 1.00 84.31 69 THR A CA 1
ATOM 581 C C . THR A 1 69 ? 8.563 10.896 -9.556 1.00 84.31 69 THR A C 1
ATOM 583 O O . THR A 1 69 ? 7.879 10.157 -8.853 1.00 84.31 69 THR A O 1
ATOM 586 N N . MET A 1 70 ? 9.657 11.492 -9.076 1.00 78.69 70 MET A N 1
ATOM 587 C CA . MET A 1 70 ? 10.072 11.422 -7.666 1.00 78.69 70 MET A CA 1
ATOM 588 C C . MET A 1 70 ? 9.478 12.579 -6.847 1.00 78.69 70 MET A C 1
ATOM 590 O O . MET A 1 70 ? 9.112 13.612 -7.400 1.00 78.69 70 MET A O 1
ATOM 594 N N . GLY A 1 71 ? 9.450 12.441 -5.516 1.00 79.00 71 GLY A N 1
ATOM 595 C CA . GLY A 1 71 ? 9.186 13.563 -4.603 1.00 79.00 71 GLY A CA 1
ATOM 596 C C . GLY A 1 71 ? 7.718 13.816 -4.258 1.00 79.00 71 GLY A C 1
ATOM 597 O O . GLY A 1 71 ? 7.384 14.898 -3.782 1.00 79.00 71 GLY A O 1
ATOM 598 N N . TRP A 1 72 ? 6.834 12.835 -4.455 1.00 84.50 72 TRP A N 1
A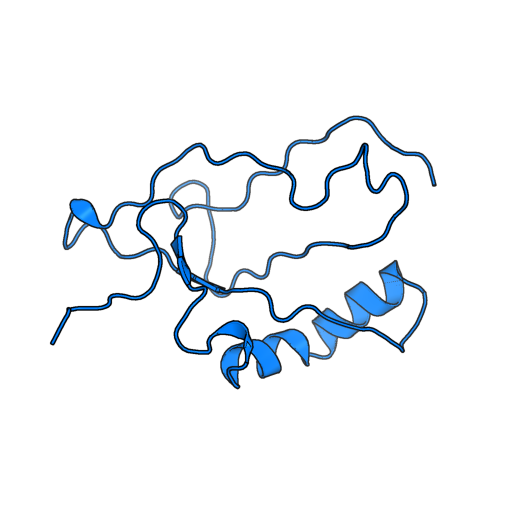TOM 599 C CA . TRP A 1 72 ? 5.443 12.927 -4.007 1.00 84.50 72 TRP A CA 1
ATOM 600 C C . TRP A 1 72 ? 5.297 12.542 -2.527 1.00 84.50 72 TRP A C 1
ATOM 602 O O . TRP A 1 72 ? 4.684 11.535 -2.175 1.00 84.50 72 TRP A O 1
ATOM 612 N N . TYR A 1 73 ? 5.896 13.340 -1.644 1.00 88.69 73 TYR A N 1
ATOM 613 C CA . TYR A 1 73 ? 5.736 13.178 -0.199 1.00 88.69 73 TYR A CA 1
ATOM 614 C C . TYR A 1 73 ? 4.379 13.725 0.241 1.00 88.69 73 TYR A C 1
ATOM 616 O O . TYR A 1 73 ? 4.032 14.863 -0.073 1.00 88.69 73 TYR A O 1
ATOM 624 N N . HIS A 1 74 ? 3.605 12.914 0.956 1.00 88.88 74 HIS A N 1
ATOM 625 C CA . HIS A 1 74 ? 2.254 13.268 1.375 1.00 88.88 74 HIS A CA 1
ATOM 626 C C . HIS A 1 74 ? 1.845 12.506 2.640 1.00 88.88 74 HIS A C 1
ATOM 628 O O . HIS A 1 74 ? 2.552 11.616 3.110 1.00 88.88 74 HIS A O 1
ATOM 634 N N . VAL A 1 75 ? 0.695 12.896 3.188 1.00 89.75 75 VAL A N 1
ATOM 635 C CA . VAL A 1 75 ? -0.023 12.167 4.235 1.00 89.75 75 VAL A CA 1
ATOM 636 C C . VAL A 1 75 ? -1.419 11.842 3.716 1.00 89.75 75 VAL A C 1
ATOM 638 O O . VAL A 1 75 ? -2.095 12.720 3.178 1.00 89.75 75 VAL A O 1
ATOM 641 N N . ASP A 1 76 ? -1.863 10.602 3.892 1.00 88.94 76 ASP A N 1
ATOM 642 C CA . ASP A 1 76 ? -3.168 10.163 3.377 1.00 88.94 76 ASP A CA 1
ATOM 643 C C . ASP A 1 76 ? -4.328 10.679 4.225 1.00 88.94 76 ASP A C 1
ATOM 645 O O . ASP A 1 76 ? -5.385 11.077 3.729 1.00 88.94 76 ASP A O 1
ATOM 649 N N . GLN A 1 77 ? -4.133 10.692 5.543 1.00 89.56 77 GLN A N 1
ATOM 650 C CA . GLN A 1 77 ? -5.116 11.190 6.487 1.00 89.56 77 GLN A CA 1
ATOM 651 C C . GLN A 1 77 ? -4.732 12.600 6.925 1.00 89.56 77 GLN A C 1
ATOM 653 O O . GLN A 1 77 ? -3.692 12.797 7.546 1.00 89.56 77 GLN A O 1
ATOM 658 N N . ASN A 1 78 ? -5.606 13.577 6.668 1.00 90.06 78 ASN A N 1
ATOM 659 C CA . ASN A 1 78 ? -5.434 14.927 7.199 1.00 90.06 78 ASN A CA 1
ATOM 660 C C . ASN A 1 78 ? -5.489 14.8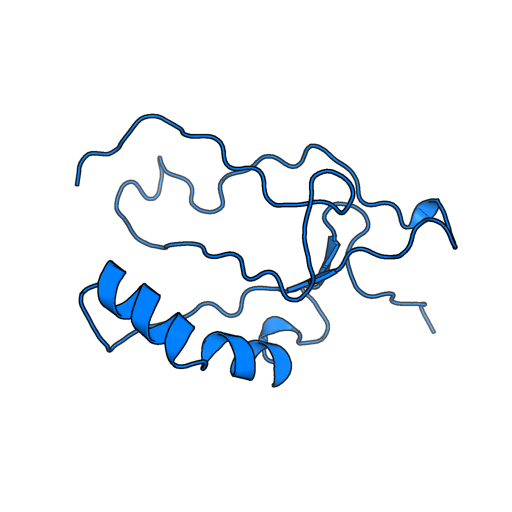96 8.745 1.00 90.06 78 ASN A C 1
ATOM 662 O O . ASN A 1 78 ? -6.560 14.607 9.294 1.00 90.06 78 ASN A O 1
ATOM 666 N N . PRO A 1 79 ? -4.388 15.222 9.449 1.00 86.69 79 PRO A N 1
ATOM 667 C CA . PRO A 1 79 ? -4.329 15.118 10.905 1.00 86.69 79 PRO A CA 1
ATOM 668 C C . PRO A 1 79 ? -5.122 16.222 11.617 1.00 86.69 79 PRO A C 1
ATOM 670 O O . PRO A 1 79 ? -5.599 16.007 12.724 1.00 86.69 79 PRO A O 1
ATOM 673 N N . ILE A 1 80 ? -5.325 17.382 10.980 1.00 89.62 80 ILE A N 1
ATOM 674 C CA . ILE A 1 80 ? -6.109 18.492 11.546 1.00 89.62 80 ILE A CA 1
ATOM 675 C C . ILE A 1 80 ? -7.595 18.125 11.558 1.00 89.62 80 ILE A C 1
ATOM 677 O O . ILE A 1 80 ? -8.281 18.307 12.559 1.00 89.62 80 ILE A O 1
ATOM 681 N N . LEU A 1 81 ? -8.097 17.580 10.446 1.00 91.25 81 LEU A N 1
ATOM 682 C CA . LEU A 1 81 ? -9.511 17.209 10.317 1.00 91.25 81 LEU A CA 1
ATOM 683 C C . LEU A 1 81 ? -9.843 15.878 11.002 1.00 91.25 81 LEU A C 1
ATOM 685 O O . LEU A 1 81 ? -10.994 15.635 11.364 1.00 91.25 81 LEU A O 1
ATOM 689 N N . LYS A 1 82 ? -8.858 14.987 11.147 1.00 89.19 82 LYS A N 1
ATOM 690 C CA . LYS A 1 82 ? -9.029 13.659 11.742 1.00 89.19 82 LYS A CA 1
ATOM 691 C C . LYS A 1 82 ? -7.903 13.399 12.755 1.00 89.19 82 LYS A C 1
ATOM 693 O O . LYS A 1 82 ? -7.013 12.603 12.455 1.00 89.19 82 LYS A O 1
ATOM 698 N N . PRO A 1 83 ? -7.958 14.033 13.941 1.00 87.50 83 PRO A N 1
ATOM 699 C CA . PRO A 1 83 ? -6.871 13.996 14.927 1.00 87.50 83 PRO A CA 1
ATOM 700 C C . PRO A 1 83 ? -6.714 12.638 15.615 1.00 87.50 83 PRO A C 1
ATOM 702 O O . PRO A 1 83 ? -5.641 12.296 16.097 1.00 87.50 83 PRO A O 1
ATOM 705 N N . ASN A 1 84 ? -7.781 11.841 15.643 1.00 89.81 84 ASN A N 1
ATOM 706 C CA . ASN A 1 84 ? -7.755 10.514 16.243 1.00 89.81 84 ASN A CA 1
ATOM 707 C C . ASN A 1 84 ? -7.304 9.460 15.228 1.00 89.81 84 ASN A C 1
ATOM 709 O O . ASN A 1 84 ? -7.460 9.619 14.012 1.00 89.81 84 ASN A O 1
ATOM 713 N N . ARG A 1 85 ? -6.840 8.319 15.741 1.00 88.75 85 ARG A N 1
ATOM 714 C CA . ARG A 1 85 ? -6.585 7.120 14.938 1.00 88.75 85 ARG A CA 1
ATOM 715 C C . ARG A 1 85 ? -7.882 6.692 14.239 1.00 88.75 85 ARG A C 1
ATOM 717 O O . ARG A 1 85 ? -8.824 6.246 14.891 1.00 88.75 85 ARG A O 1
ATOM 724 N N . ARG A 1 86 ? -7.947 6.871 12.916 1.00 89.31 86 ARG A N 1
ATOM 725 C CA . ARG A 1 86 ? -9.095 6.470 12.078 1.00 89.31 86 ARG A CA 1
ATOM 726 C C . ARG A 1 86 ? -8.698 5.401 11.075 1.00 89.31 86 ARG A C 1
ATOM 728 O O . ARG A 1 86 ? -9.399 4.405 10.963 1.00 89.31 86 ARG A O 1
ATOM 735 N N . CYS A 1 87 ? -7.571 5.601 10.398 1.00 91.31 87 CYS A N 1
ATOM 736 C CA . CYS A 1 87 ? -7.014 4.652 9.448 1.00 91.31 87 CYS A CA 1
ATOM 737 C C . CYS A 1 87 ? -5.565 4.331 9.819 1.00 91.31 87 CYS A C 1
ATOM 739 O O . CYS A 1 87 ? -4.870 5.149 10.420 1.00 91.31 87 CYS A O 1
ATOM 741 N N . ILE A 1 88 ? -5.117 3.134 9.450 1.00 92.75 88 ILE A N 1
ATOM 742 C CA . ILE A 1 88 ? -3.712 2.739 9.526 1.00 92.75 88 ILE A CA 1
ATOM 743 C C . ILE A 1 88 ? -3.338 2.202 8.161 1.00 92.75 88 ILE A C 1
ATOM 745 O O . ILE A 1 88 ? -3.888 1.194 7.717 1.00 92.75 88 ILE A O 1
ATOM 749 N N . GLN A 1 89 ? -2.421 2.896 7.502 1.00 92.25 89 GLN A N 1
ATOM 750 C CA . GLN A 1 89 ? -1.923 2.492 6.201 1.00 92.25 89 GLN A CA 1
ATOM 751 C C . GLN A 1 89 ? -0.909 1.360 6.355 1.00 92.25 89 GLN A C 1
ATOM 753 O O . GLN A 1 89 ? -0.164 1.296 7.333 1.00 92.25 89 GLN A O 1
ATOM 758 N N . GLY A 1 90 ? -0.884 0.462 5.378 1.00 91.12 90 GLY A N 1
ATOM 759 C CA . GLY A 1 90 ? 0.197 -0.498 5.212 1.00 91.12 90 GLY A CA 1
ATOM 760 C C . GLY A 1 90 ? 0.664 -0.525 3.773 1.00 91.12 90 GLY A C 1
ATOM 761 O O . GLY A 1 90 ? -0.057 -0.133 2.859 1.00 91.12 90 GLY A O 1
ATOM 762 N N . PHE A 1 91 ? 1.884 -1.012 3.592 1.00 91.75 91 PHE A N 1
ATOM 763 C CA . PHE A 1 91 ? 2.503 -1.208 2.294 1.00 91.75 91 PHE A CA 1
ATOM 764 C C . PHE A 1 91 ? 3.008 -2.645 2.215 1.00 91.75 91 PHE A C 1
ATOM 766 O O . PHE A 1 91 ? 3.700 -3.114 3.119 1.00 91.75 91 PHE A O 1
ATOM 773 N N . ILE A 1 92 ? 2.646 -3.348 1.142 1.00 92.69 92 ILE A N 1
ATOM 774 C CA . ILE A 1 92 ? 3.060 -4.731 0.910 1.00 92.69 92 ILE A CA 1
ATOM 775 C C . ILE A 1 92 ? 3.924 -4.756 -0.339 1.00 92.69 92 ILE A C 1
ATOM 777 O O . ILE A 1 92 ? 3.457 -4.505 -1.448 1.00 92.69 92 ILE A O 1
ATOM 781 N N . SER A 1 93 ? 5.193 -5.089 -0.136 1.00 92.94 93 SER A N 1
ATOM 782 C CA . SER A 1 93 ? 6.141 -5.312 -1.217 1.00 92.94 93 SER A CA 1
ATOM 783 C C . SER A 1 93 ? 5.877 -6.679 -1.845 1.00 92.94 93 SER A C 1
ATOM 785 O O . SER A 1 93 ? 6.006 -7.696 -1.168 1.00 92.94 93 SER A O 1
ATOM 787 N N . LEU A 1 94 ? 5.488 -6.712 -3.121 1.00 92.44 94 LEU A N 1
ATOM 788 C CA . LEU A 1 94 ? 5.269 -7.965 -3.866 1.00 92.44 94 LEU A CA 1
ATOM 789 C C . LEU A 1 94 ? 6.513 -8.439 -4.621 1.00 92.44 94 LEU A C 1
ATOM 791 O O . LEU A 1 94 ? 6.584 -9.586 -5.053 1.00 92.44 94 LEU A O 1
ATOM 795 N N . THR A 1 95 ? 7.484 -7.548 -4.770 1.00 90.38 95 THR A N 1
ATOM 796 C CA . THR A 1 95 ? 8.822 -7.815 -5.290 1.00 90.38 95 THR A CA 1
ATOM 797 C C . THR A 1 95 ? 9.841 -7.294 -4.291 1.00 90.38 95 THR A C 1
ATOM 799 O O . THR A 1 95 ? 9.494 -6.514 -3.398 1.00 90.38 95 THR A O 1
ATOM 802 N N . ASP A 1 96 ? 11.099 -7.680 -4.450 1.00 90.25 96 ASP A N 1
ATOM 803 C CA . ASP A 1 96 ? 12.173 -7.095 -3.657 1.00 90.25 96 ASP A CA 1
ATOM 804 C C . ASP A 1 96 ? 12.271 -5.592 -3.932 1.00 90.25 96 ASP A C 1
ATOM 806 O O . ASP A 1 96 ? 12.196 -5.145 -5.080 1.00 90.25 96 ASP A O 1
ATOM 810 N N . ASN A 1 97 ? 12.397 -4.815 -2.856 1.00 88.38 97 ASN A N 1
ATOM 811 C CA . ASN A 1 97 ? 12.535 -3.368 -2.908 1.00 88.38 97 ASN A CA 1
ATOM 812 C C . ASN A 1 97 ? 13.834 -2.929 -2.234 1.00 88.38 97 ASN A C 1
ATOM 814 O O . ASN A 1 97 ? 14.146 -3.372 -1.130 1.00 88.38 97 ASN A O 1
ATOM 818 N N . ASN A 1 98 ? 14.567 -2.037 -2.896 1.00 87.19 98 ASN A N 1
ATOM 819 C CA . ASN A 1 98 ? 15.782 -1.407 -2.395 1.00 87.19 98 ASN A CA 1
ATOM 820 C C . ASN A 1 98 ? 15.853 0.069 -2.841 1.00 87.19 98 ASN A C 1
ATOM 822 O O . ASN A 1 98 ? 14.933 0.603 -3.471 1.00 87.19 98 ASN A O 1
ATOM 826 N N . GLU A 1 99 ? 16.952 0.740 -2.511 1.00 85.56 99 GLU A N 1
ATOM 827 C CA . GLU A 1 99 ? 17.210 2.149 -2.815 1.00 85.56 99 GLU A CA 1
ATOM 828 C C . GLU A 1 99 ? 17.220 2.480 -4.319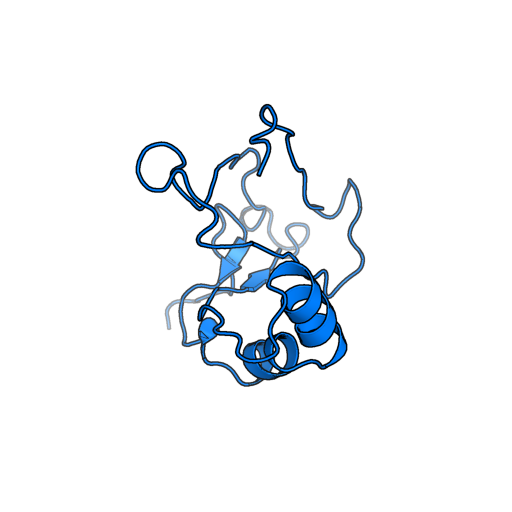 1.00 85.56 99 GLU A C 1
ATOM 830 O O . GLU A 1 99 ? 17.015 3.631 -4.700 1.00 85.56 99 GLU A O 1
ATOM 835 N N . THR A 1 100 ? 17.404 1.480 -5.184 1.00 83.56 100 THR A N 1
ATOM 836 C CA . THR A 1 100 ? 17.433 1.632 -6.648 1.00 83.56 100 THR A CA 1
ATOM 837 C C . THR A 1 100 ? 16.125 1.236 -7.339 1.00 83.56 100 THR A C 1
ATOM 839 O O . THR A 1 100 ? 15.894 1.647 -8.477 1.00 83.56 100 THR A O 1
ATOM 842 N N . THR A 1 101 ? 15.246 0.478 -6.672 1.00 82.50 101 THR A N 1
ATOM 843 C CA . THR A 1 101 ? 13.984 -0.017 -7.259 1.00 82.50 101 THR A CA 1
ATOM 844 C C . THR A 1 101 ? 12.749 0.783 -6.844 1.00 82.50 101 THR A C 1
ATOM 846 O O . THR A 1 101 ? 11.653 0.487 -7.313 1.00 82.50 101 THR A O 1
ATOM 849 N N . GLY A 1 102 ? 12.913 1.815 -6.009 1.00 79.81 102 GLY A N 1
ATOM 850 C CA . GLY A 1 102 ? 11.820 2.691 -5.576 1.00 79.81 102 GLY A CA 1
ATOM 851 C C . GLY A 1 102 ? 11.121 2.233 -4.293 1.00 79.81 102 GLY A C 1
ATOM 852 O O . GLY A 1 102 ? 9.895 2.230 -4.228 1.00 79.81 102 GLY A O 1
ATOM 853 N N . GLY A 1 103 ? 11.889 1.842 -3.272 1.00 84.19 103 GLY A N 1
ATOM 854 C CA . GLY A 1 103 ? 11.348 1.493 -1.955 1.00 84.19 103 GLY A CA 1
ATOM 855 C C . GLY A 1 103 ? 10.576 2.624 -1.250 1.00 84.19 103 GLY A C 1
ATOM 856 O O . GLY A 1 103 ? 10.650 3.798 -1.616 1.00 84.19 103 GLY A O 1
ATOM 857 N N . LEU A 1 104 ? 9.835 2.254 -0.201 1.00 87.88 104 LEU A N 1
ATOM 858 C CA . LEU A 1 104 ? 9.074 3.186 0.635 1.00 87.88 1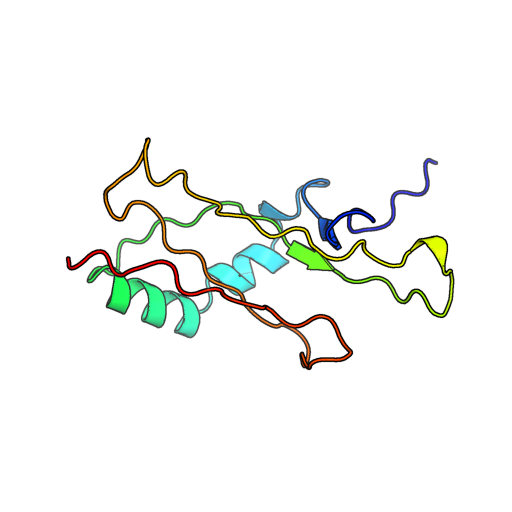04 LEU A CA 1
ATOM 859 C C . LEU A 1 104 ? 10.005 4.005 1.545 1.00 87.88 104 LEU A C 1
ATOM 861 O O . LEU A 1 104 ? 10.832 3.443 2.260 1.00 87.88 104 LEU A O 1
ATOM 865 N N . ILE A 1 105 ? 9.799 5.323 1.580 1.00 89.12 105 ILE A N 1
ATOM 866 C CA . ILE A 1 105 ? 10.436 6.241 2.534 1.00 89.12 105 ILE A CA 1
ATOM 867 C C . ILE A 1 105 ? 9.359 6.761 3.487 1.00 89.12 105 ILE A C 1
ATOM 869 O O . ILE A 1 105 ? 8.329 7.261 3.038 1.00 89.12 105 ILE A O 1
ATOM 873 N N . VAL A 1 106 ? 9.604 6.669 4.797 1.00 90.50 106 VAL A N 1
ATOM 874 C CA . VAL A 1 106 ? 8.701 7.177 5.840 1.00 90.50 106 VAL A CA 1
ATOM 875 C C . VAL A 1 106 ? 9.413 8.260 6.641 1.00 90.50 106 VAL A C 1
ATOM 877 O O . VAL A 1 106 ? 10.516 8.045 7.142 1.00 90.50 106 VAL A O 1
ATOM 880 N N . PHE A 1 107 ? 8.766 9.416 6.784 1.00 88.62 107 PHE A N 1
ATOM 881 C CA . PHE A 1 107 ? 9.232 10.497 7.648 1.00 88.62 107 PHE A CA 1
ATOM 882 C C . PHE A 1 107 ? 8.494 10.431 8.979 1.00 88.62 107 PHE A C 1
ATOM 884 O O . PHE A 1 107 ? 7.265 10.395 9.016 1.00 88.62 107 PHE A O 1
ATOM 891 N N . PHE A 1 108 ? 9.237 10.447 10.081 1.00 84.19 108 PHE A N 1
ATOM 892 C CA . PHE A 1 108 ? 8.640 10.535 11.406 1.00 84.19 108 PHE A CA 1
ATOM 893 C C . PHE A 1 108 ? 8.254 11.985 11.691 1.00 84.19 108 PHE A C 1
ATOM 895 O O . PHE A 1 108 ? 9.110 12.846 11.882 1.00 84.19 108 PHE A O 1
ATOM 902 N N . THR A 1 109 ? 6.955 12.257 11.720 1.00 69.88 109 THR A N 1
ATOM 903 C CA . THR A 1 109 ? 6.408 13.501 12.266 1.00 69.88 109 THR A CA 1
ATOM 904 C C . THR A 1 109 ? 6.103 13.286 13.750 1.00 69.88 109 THR A C 1
ATOM 906 O O . THR A 1 109 ? 5.652 12.200 14.109 1.00 69.88 109 THR A O 1
ATOM 909 N N . TYR A 1 110 ? 6.375 14.276 14.607 1.00 59.16 110 TYR A N 1
ATOM 910 C CA . TYR A 1 110 ? 6.309 14.159 16.073 1.00 59.16 110 TYR A CA 1
ATOM 911 C C . TYR A 1 110 ? 5.079 13.400 16.615 1.00 59.16 110 TYR A C 1
ATOM 913 O O . TYR A 1 110 ? 3.961 13.517 16.116 1.00 59.16 110 TYR A O 1
ATOM 921 N N . THR A 1 111 ? 5.344 12.612 17.656 1.00 52.19 111 THR A N 1
ATOM 922 C CA . THR A 1 111 ? 4.511 11.574 18.268 1.00 52.19 111 THR A CA 1
ATOM 923 C C . THR A 1 111 ? 3.191 12.106 18.835 1.00 52.19 111 THR A C 1
ATOM 925 O O . THR A 1 111 ? 3.197 12.902 19.770 1.00 52.19 111 THR A O 1
ATOM 928 N N . PHE A 1 112 ? 2.055 11.594 18.356 1.00 48.53 112 PHE A N 1
ATOM 929 C CA . PHE A 1 112 ? 0.827 11.590 19.153 1.00 48.53 112 PHE A CA 1
ATOM 930 C C . PHE A 1 112 ? 0.919 10.415 20.131 1.00 48.53 112 PHE A C 1
ATOM 932 O O . PHE A 1 112 ? 0.882 9.255 19.723 1.00 48.53 112 PHE A O 1
ATOM 939 N N . THR A 1 113 ? 1.102 10.704 21.418 1.00 39.62 113 THR A N 1
ATOM 940 C CA . THR A 1 113 ? 0.854 9.732 22.490 1.00 39.62 113 THR A CA 1
ATOM 941 C C . THR A 1 113 ? -0.634 9.388 22.494 1.00 39.62 113 THR A C 1
ATOM 943 O O . THR A 1 113 ? -1.464 10.294 22.581 1.00 39.62 113 THR A O 1
ATOM 946 N N . PHE A 1 114 ? -0.947 8.100 22.342 1.00 44.53 114 PHE A N 1
ATOM 947 C CA . PHE A 1 114 ? -2.291 7.543 22.517 1.00 44.53 114 PHE A CA 1
ATOM 948 C C . PHE A 1 114 ? -2.549 7.249 23.992 1.00 44.53 114 PHE A C 1
ATOM 950 O O . PHE A 1 114 ? -1.576 6.840 24.668 1.00 44.53 114 PHE A O 1
#

Foldseek 3Di:
DPPDDQADLAFQWGPDPCQLVDPVVVCVCVDPVNLVVVCVVVVHSPDDDDSDIDGDQDDCVVPVSSHYDDDPDDDPDDCVVPVDPDDDDDDDDPDDDDPVRDDDDDDDDDDDDD

Mean predicted aligned error: 5.64 Å

=== Feature glossary ===
A reading guide for the features in this record.

Start from the sequence.

  · Sequence gives the chain of amino acids in standard one-letter code (A=alanine, C=cysteine, …, Y=tyrosine), read N→C. It is the only feature that is directly encoded by the gene; all structural features are derived from the folded form of this sequence.

Fold it, and you get atomic coordinates and the backbone conformation that goes with them.

  · Structure coordinates are given as an mmCIF _atom_site loop: one row per atom with element, residue name, chain id, sequence number, and x/y/z position in Å. Only the four main-chain atoms per residue are included here; side chains are omitted to keep the record compact.

  · Backbone dihedral angles. Every residue except chain termini has a φ (preceding-C → N → Cα → C) and a ψ (N → Cα → C → next-N). They are reported in degrees following the IUPAC sign convention. Secondary structure is essentially a statement about which (φ, ψ) basin each residue occupies.

  · Eight-state secondary structure (DSSP): H is the canonical α-helix, G the tighter 3₁₀-helix, I the wider π-helix; E/B are β-structure, T and S are turns and bends, and '-' is everything else. DSSP derives these from the pattern of main-chain N–H···O=C hydrogen bonds, not from the sequence.

  · SS3 is a coarse helix/strand/coil call (letters a/b/c) made by the P-SEA algorithm from inter-Cα distances and dihedrals. It is less detailed than DSSP but needs only Cα positions.

Summarize the fold with a handful of shape descriptors and a per-residue structural alphabet.

  · Radius of gyration (Rg) is the root-mean-square distance of Cα atoms from their centroid — a single number for overall size and compactness. A globular domain of N residues has Rg ≈ 2.2·N^0.38 Å; an extended or disordered chain has a much larger Rg. The Cα contact count is the number of residue pairs whose Cα atoms are within 8 Å and are more than four positions apart in sequence — a standard proxy for tertiary packing density. The bounding box is the smallest axis-aligned box enclosing all Cα atoms.

  · 3Di is Foldseek's structural alphabet. Each residue is assigned one of twenty discrete states based on how its Cα sits relative to its spatial (not sequential) neighbors. Aligning 3Di strings finds structural homologs roughly as well as full 3D superposition, but orders of magnitude faster.

  · Solvent-accessible surface area (SASA) is the area in Å² traced out by the centre of a 1.4 Å probe sphere (a water molecule) rolled over the protein's van der Waals surface (Shrake–Rupley / Lee–Richards construction). Buried residues have near-zero SASA; fully exposed residues can exceed 200 Å². The total SASA scales roughly with the number of surface residues.

Ask how reliable the model is.

  · For AlphaFold models, the B-factor field carries pLDDT — the model's own estimate of local accuracy on a 0–100 scale. Regions with pLDDT<50 should be treated as essentially unmodeled; they often correspond to intrinsically disordered segments.

  · For experimental (PDB) structures, the B-factor (temperature factor) quantifies the positional spread of each atom in the crystal — a combination of thermal vibration and static disorder — in units of Å². High B-factors mark flexible loops or poorly resolved regions; low B-factors mark the rigid, well-ordered core.

  · Predicted Aligned Error (PAE) is an AlphaFold confidence matrix: entry (i, j) is the expected error in the position of residue j, in ångströms, when the prediction is superimposed on the true structure at residue i. Low PAE within a block of residues means that block is internally rigid and well-predicted; high PAE between two blocks means their relative placement is uncertain even if each block individually is confident.

Place it in context: what it resembles, what it is annotated as, and how it looks.

  · Structural nearest neighbors (via Foldseek easy-search vs the PDB). Reported per hit: target PDB id, E-value, and alignment TM-score. A TM-score above ~0.5 is the conventional threshold for 'same fold'.

  · Functional annotations link the protein to curated databases. InterPro entries identify conserved domains and families by matching the sequence against member-database signatures (Pfam, PROSITE, CDD, …). Gene Ontology (GO) terms describe molecular function, biological process, and cellular component in a controlled vocabulary. CATH places the structure in a hierarchical fold classification (Class/Architecture/Topology/Homologous-superfamily). The organism is the source species.

  · The contact map is a binary N×N matrix image: pixel (i, j) is dark where Cα_i and Cα_j are within 8 Å and |i−j|>4. Because the |i−j|>4 filter removes local helical contacts, off-diagonal stripes parallel to the main diagonal indicate parallel β-sheets; stripes perpendicular to it indicate antiparallel β-sheets. The Ramachandran plot scatters every residue's (φ, ψ) pair against the sterically allowed regions. The PAE heatmap renders the predicted-aligned-error matrix.

  · Six rendered views show the 3D structure from the faces of a cube — i.e. along ±x, ±y, ±z. Rendering representation is drawn randomly per protein from cartoon (secondary-structure ribbons), sticks (backbone bonds), or molecular surface; coloring is either N→C rainbow (blue at the N-terminus through red at the C-terminus) or one color per chain.